Pro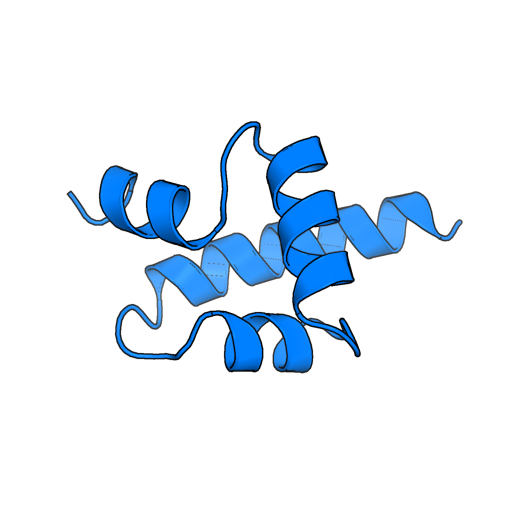tein AF-A0A352J3X8-F1 (afdb_monomer)

Secondary structure (DSSP, 8-state):
-HHHHHHHHHHHHHHHHHH-TTS-HHHHHHHTT-S-HHHHHHHHHHHHSS-HHHHHHHH--

Nearest PDB structures (foldseek):
  3oou-assembly1_A  TM=9.649E-01  e=1.938E-02  Listeria innocua
  3w6v-assembly1_A  TM=9.758E-01  e=5.210E-02  Streptomyces griseus
  1xs9-assembly1_A  TM=8.712E-01  e=4.915E-02  Escherichia coli
  7r3w-assembly4_D  TM=9.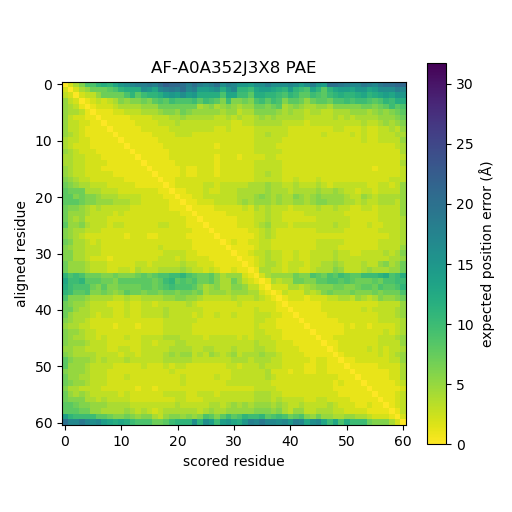107E-01  e=1.047E-01  Salmonella enterica subsp. enterica serovar Typhimurium
  7r3w-assembly3_C  TM=9.158E-01  e=2.505E-01  Salmonella enterica subsp. enterica serovar Typhimurium

pLDDT: mean 88.11, std 8.73, range [52.66, 94.44]

Solvent-accessible surface area (backbone atoms only — not comparable to full-atom values): 3528 Å² total; per-residue (Å²): 118,75,62,66,57,49,53,54,30,44,54,50,37,54,53,47,43,66,78,38,73,85,57,55,71,56,59,47,29,45,76,51,69,32,95,42,58,68,62,34,42,50,51,38,20,71,76,71,74,44,44,62,69,57,48,37,60,66,70,75,107

Radius of gyration: 10.46 Å; Cα contacts (8 Å, |Δi|>4): 51; chains: 1; bounding box: 28×17×30 Å

Structure (mmCIF, N/CA/C/O backbone):
data_AF-A0A352J3X8-F1
#
_entry.id   AF-A0A352J3X8-F1
#
loop_
_atom_site.group_PDB
_atom_site.id
_atom_site.type_symbol
_atom_site.label_atom_id
_atom_site.label_alt_id
_atom_site.label_comp_id
_atom_site.label_asym_id
_atom_site.label_entity_id
_atom_site.label_seq_id
_atom_site.pdbx_PDB_ins_code
_atom_site.Cartn_x
_atom_site.Cartn_y
_atom_site.Cartn_z
_atom_site.occupancy
_atom_site.B_iso_or_equiv
_atom_site.auth_seq_id
_atom_site.auth_comp_id
_atom_site.auth_asym_id
_atom_site.auth_atom_id
_atom_site.pdbx_PDB_model_num
ATOM 1 N N . PHE A 1 1 ? 5.282 -5.623 -21.484 1.00 52.66 1 PHE A N 1
ATOM 2 C CA . PHE A 1 1 ? 5.784 -6.475 -20.378 1.00 52.66 1 PHE A CA 1
ATOM 3 C C . PHE A 1 1 ? 5.662 -5.850 -18.985 1.00 52.66 1 PHE A C 1
ATOM 5 O O . PHE A 1 1 ? 5.113 -6.511 -18.117 1.00 52.66 1 PHE A O 1
ATOM 12 N N . LYS A 1 2 ? 6.116 -4.610 -18.727 1.00 62.25 2 LYS A N 1
ATOM 13 C CA . LYS A 1 2 ? 6.056 -4.011 -17.368 1.00 62.25 2 LYS A CA 1
ATOM 14 C C . LYS A 1 2 ? 4.636 -3.712 -16.844 1.00 62.25 2 LYS A C 1
ATOM 16 O O . LYS A 1 2 ? 4.441 -3.663 -15.632 1.00 62.25 2 LYS A O 1
ATOM 21 N N . GLU A 1 3 ? 3.668 -3.501 -17.735 1.00 69.12 3 GLU A N 1
ATOM 22 C CA . GLU A 1 3 ? 2.289 -3.151 -17.357 1.00 69.12 3 GLU A CA 1
ATOM 23 C C . GLU A 1 3 ? 1.529 -4.342 -16.766 1.00 69.12 3 GLU A C 1
ATOM 25 O O . GLU A 1 3 ? 1.067 -4.241 -15.639 1.00 69.12 3 GLU A O 1
ATOM 30 N N . TRP A 1 4 ? 1.559 -5.509 -17.419 1.00 75.62 4 TRP A N 1
ATOM 31 C CA . TRP A 1 4 ? 0.905 -6.728 -16.917 1.00 75.62 4 TRP A CA 1
ATOM 32 C C . TRP A 1 4 ? 1.367 -7.144 -15.509 1.00 75.62 4 TRP A C 1
ATOM 34 O O . TRP A 1 4 ? 0.559 -7.509 -14.658 1.00 75.62 4 TRP A O 1
ATOM 44 N N . ILE A 1 5 ? 2.669 -7.022 -15.222 1.00 81.94 5 ILE A N 1
ATOM 45 C CA . ILE A 1 5 ? 3.206 -7.282 -13.878 1.00 81.94 5 ILE A CA 1
ATOM 46 C C . ILE A 1 5 ? 2.689 -6.243 -12.875 1.00 81.94 5 ILE A C 1
ATOM 48 O O . ILE A 1 5 ? 2.442 -6.574 -11.721 1.00 81.94 5 ILE A O 1
ATOM 52 N N . SER A 1 6 ? 2.521 -4.986 -13.294 1.00 83.69 6 SER A N 1
ATOM 53 C CA . SER A 1 6 ? 1.970 -3.948 -12.418 1.00 83.69 6 SER A CA 1
ATOM 54 C C . SER A 1 6 ? 0.517 -4.246 -12.066 1.00 83.69 6 SER A C 1
ATOM 56 O O . SER A 1 6 ? 0.162 -4.127 -10.900 1.00 83.69 6 SER A O 1
ATOM 58 N N . ASP A 1 7 ? -0.289 -4.687 -13.029 1.00 86.12 7 ASP A N 1
ATOM 59 C CA . ASP A 1 7 ? -1.700 -5.011 -12.799 1.00 86.12 7 ASP A CA 1
ATOM 60 C C . ASP A 1 7 ? -1.858 -6.194 -11.837 1.00 86.12 7 ASP A C 1
ATOM 62 O O . ASP A 1 7 ? -2.643 -6.120 -10.893 1.00 86.12 7 ASP A O 1
ATOM 66 N N . LEU A 1 8 ? -1.029 -7.235 -11.986 1.00 90.00 8 LEU A N 1
ATOM 67 C CA . LEU A 1 8 ? -0.965 -8.345 -11.025 1.00 90.00 8 LEU A CA 1
ATOM 68 C C . LEU A 1 8 ? -0.604 -7.870 -9.610 1.00 90.00 8 LEU A C 1
ATOM 70 O O . LEU A 1 8 ? -1.205 -8.312 -8.632 1.00 90.00 8 LEU A O 1
ATOM 74 N N . ARG A 1 9 ? 0.346 -6.936 -9.484 1.00 91.19 9 ARG A N 1
ATOM 75 C CA . ARG A 1 9 ? 0.721 -6.354 -8.183 1.00 91.19 9 ARG A CA 1
ATOM 76 C C . ARG A 1 9 ? -0.402 -5.519 -7.577 1.00 91.19 9 ARG A C 1
ATOM 78 O O . ARG A 1 9 ? -0.564 -5.528 -6.361 1.00 91.19 9 ARG A O 1
ATOM 85 N N . ILE A 1 10 ? -1.176 -4.801 -8.395 1.00 92.12 10 ILE A N 1
ATOM 86 C CA . ILE A 1 10 ? -2.345 -4.052 -7.918 1.00 92.12 10 ILE A CA 1
ATOM 87 C C . ILE A 1 10 ? -3.444 -5.003 -7.440 1.00 92.12 10 ILE A C 1
ATOM 89 O O . ILE A 1 10 ? -4.010 -4.765 -6.374 1.00 92.12 10 ILE A O 1
ATOM 93 N N . ALA A 1 11 ? -3.706 -6.090 -8.168 1.00 92.62 11 ALA A N 1
ATOM 94 C CA . ALA A 1 11 ? -4.671 -7.104 -7.748 1.00 92.62 11 ALA A CA 1
ATOM 95 C C . ALA A 1 11 ? -4.282 -7.734 -6.398 1.00 92.62 11 ALA A C 1
ATOM 97 O O . ALA A 1 11 ? -5.113 -7.847 -5.496 1.00 92.62 11 ALA A O 1
ATOM 98 N N . GLU A 1 12 ? -3.001 -8.061 -6.205 1.00 94.00 12 GLU A N 1
ATOM 99 C CA . GLU A 1 12 ? -2.526 -8.562 -4.911 1.00 94.00 12 GLU A CA 1
ATOM 100 C C . GLU A 1 12 ? -2.600 -7.488 -3.814 1.00 94.00 12 GLU A C 1
ATOM 102 O O . GLU A 1 12 ? -2.983 -7.777 -2.680 1.00 94.00 12 GLU A O 1
ATOM 107 N N . ALA A 1 13 ? -2.324 -6.222 -4.143 1.00 94.38 13 ALA A N 1
ATOM 108 C CA . ALA A 1 13 ? -2.466 -5.125 -3.192 1.00 94.38 13 ALA A CA 1
ATOM 109 C C . ALA A 1 13 ? -3.916 -4.976 -2.713 1.00 94.38 13 ALA A C 1
ATOM 111 O O . ALA A 1 13 ? -4.135 -4.780 -1.522 1.00 94.38 13 ALA A O 1
ATOM 112 N N . GLN A 1 14 ? -4.907 -5.109 -3.601 1.00 94.00 14 GLN A N 1
ATOM 113 C CA . GLN A 1 14 ? -6.327 -5.121 -3.228 1.00 94.00 14 GLN A CA 1
ATOM 114 C C . GLN A 1 14 ? -6.641 -6.246 -2.238 1.00 94.00 14 GLN A C 1
ATOM 116 O O . GLN A 1 14 ? -7.285 -6.002 -1.216 1.00 94.00 14 GLN A O 1
ATOM 121 N N . ARG A 1 15 ? -6.132 -7.457 -2.492 1.00 94.44 15 ARG A N 1
ATOM 122 C CA . ARG A 1 15 ? -6.302 -8.603 -1.589 1.00 94.44 15 ARG A CA 1
ATOM 123 C C . ARG A 1 15 ? -5.736 -8.307 -0.200 1.00 94.44 15 ARG A C 1
ATOM 125 O O . ARG A 1 15 ? -6.451 -8.457 0.788 1.00 94.44 15 ARG A O 1
ATOM 132 N N . LEU A 1 16 ? -4.496 -7.816 -0.134 1.00 94.31 16 LEU A N 1
ATOM 133 C CA . LEU A 1 16 ? -3.823 -7.459 1.121 1.00 94.31 16 LEU A CA 1
ATOM 134 C C . LEU A 1 16 ? -4.518 -6.305 1.853 1.00 94.31 16 LEU A C 1
ATOM 136 O O . LEU A 1 16 ? -4.612 -6.313 3.078 1.00 94.31 16 LEU A O 1
ATOM 140 N N . LEU A 1 17 ? -5.040 -5.317 1.120 1.00 93.44 17 LEU A N 1
ATOM 141 C CA . LEU A 1 17 ? -5.773 -4.184 1.691 1.00 93.44 17 LEU A CA 1
ATOM 142 C C . LEU A 1 17 ? -7.039 -4.629 2.437 1.00 93.44 17 LEU A C 1
ATOM 144 O O . LEU A 1 17 ? -7.403 -3.955 3.404 1.00 93.44 17 LEU A O 1
ATOM 148 N N . LEU A 1 18 ? -7.674 -5.726 2.005 1.00 93.50 18 LEU A N 1
ATOM 149 C CA . LEU A 1 18 ? -8.855 -6.316 2.647 1.00 93.50 18 LEU A CA 1
ATOM 150 C C . LEU A 1 18 ? -8.496 -7.324 3.738 1.00 93.50 18 LEU A C 1
ATOM 152 O O . LEU A 1 18 ? -9.092 -7.289 4.812 1.00 93.50 18 LEU A O 1
ATOM 156 N N . SER A 1 19 ? -7.534 -8.216 3.484 1.00 93.69 19 SER A N 1
ATOM 157 C CA . SER A 1 19 ? -7.150 -9.248 4.455 1.00 93.69 19 SER A CA 1
ATOM 158 C C . SER A 1 19 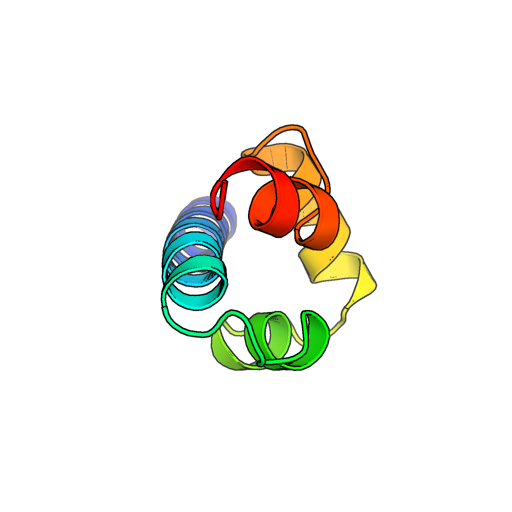? -6.393 -8.678 5.652 1.00 93.69 19 SER A C 1
ATOM 160 O O . SER A 1 19 ? -6.446 -9.240 6.742 1.00 93.69 19 SER A O 1
ATOM 162 N N . GLU A 1 20 ? -5.693 -7.558 5.462 1.00 92.7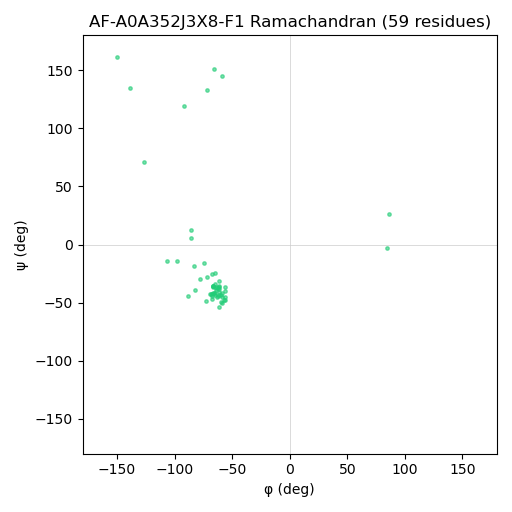5 20 GLU A N 1
ATOM 163 C CA . GLU A 1 20 ? -4.868 -6.921 6.484 1.00 92.75 20 GLU A CA 1
ATOM 164 C C . GLU A 1 20 ? -5.235 -5.436 6.674 1.00 92.75 20 GLU A C 1
ATOM 166 O O . GLU A 1 20 ? -4.468 -4.526 6.335 1.00 92.75 20 GLU A O 1
ATOM 171 N N . PRO A 1 21 ? -6.405 -5.140 7.266 1.00 87.56 21 PRO A N 1
ATOM 172 C CA . PRO A 1 21 ? -6.901 -3.769 7.399 1.00 87.56 21 PRO A CA 1
ATOM 173 C C . PRO A 1 21 ? -6.018 -2.887 8.298 1.00 87.56 21 PRO A C 1
ATOM 175 O O . PRO A 1 21 ? -6.012 -1.662 8.150 1.00 87.56 21 PRO A O 1
ATOM 178 N N . LYS A 1 22 ? -5.256 -3.506 9.212 1.00 90.94 22 LYS A N 1
ATOM 179 C CA . LYS A 1 22 ? -4.327 -2.835 10.136 1.00 90.94 22 LYS A CA 1
ATOM 180 C C . LYS A 1 22 ? -2.961 -2.539 9.512 1.00 90.94 22 LYS A C 1
ATOM 182 O O . LYS A 1 22 ? -2.244 -1.692 10.038 1.00 90.94 22 LYS A O 1
ATOM 187 N N . THR A 1 23 ? -2.605 -3.200 8.411 1.00 92.50 23 THR A N 1
ATOM 188 C CA . THR A 1 23 ? -1.290 -3.032 7.787 1.00 92.50 23 THR A CA 1
ATOM 189 C C . THR A 1 23 ? -1.210 -1.664 7.103 1.00 92.50 23 THR A C 1
ATOM 191 O O . THR A 1 23 ? -2.144 -1.269 6.392 1.00 92.50 23 THR A O 1
ATOM 194 N N . PRO A 1 24 ? -0.138 -0.889 7.303 1.00 92.56 24 PRO A N 1
ATOM 195 C CA . PRO A 1 24 ? 0.055 0.382 6.619 1.00 92.56 24 PRO A CA 1
ATOM 196 C C . PRO A 1 24 ? 0.071 0.246 5.086 1.00 92.56 24 PRO A C 1
ATOM 198 O O . PRO A 1 24 ? 0.566 -0.725 4.521 1.00 92.56 24 PRO A O 1
ATOM 201 N N . ILE A 1 25 ? -0.466 1.249 4.385 1.00 91.44 25 ILE A N 1
ATOM 202 C CA . ILE A 1 25 ? -0.561 1.250 2.912 1.00 91.44 25 ILE A CA 1
ATOM 203 C C . ILE A 1 25 ? 0.823 1.183 2.242 1.00 91.44 25 ILE A C 1
ATOM 205 O O . ILE A 1 25 ? 0.969 0.568 1.189 1.00 91.44 25 ILE A O 1
ATOM 209 N N . ASN A 1 26 ? 1.834 1.820 2.838 1.00 90.56 26 ASN A N 1
ATOM 210 C CA . ASN A 1 26 ? 3.220 1.772 2.364 1.00 90.56 26 ASN A CA 1
ATOM 211 C C . ASN A 1 26 ? 3.800 0.358 2.458 1.00 90.56 26 ASN A C 1
ATOM 213 O O . ASN A 1 26 ? 4.389 -0.102 1.489 1.00 90.56 26 ASN A O 1
ATOM 217 N N . GLU A 1 27 ? 3.560 -0.341 3.567 1.00 92.50 27 GLU A N 1
ATOM 218 C CA . GLU A 1 27 ? 4.043 -1.709 3.761 1.00 92.50 27 GLU A CA 1
ATOM 219 C C . GLU A 1 27 ? 3.403 -2.671 2.750 1.00 92.50 27 GLU A C 1
ATOM 221 O O . GLU A 1 27 ? 4.084 -3.512 2.171 1.00 92.50 27 GLU A O 1
ATOM 226 N N . ILE A 1 28 ? 2.111 -2.500 2.443 1.00 93.00 28 ILE A N 1
ATOM 227 C CA . ILE A 1 28 ? 1.466 -3.259 1.358 1.00 93.00 28 ILE A CA 1
ATOM 228 C C . ILE A 1 28 ? 2.128 -2.962 0.010 1.00 93.00 28 ILE A C 1
ATOM 230 O O . ILE A 1 28 ? 2.391 -3.890 -0.752 1.00 93.00 28 ILE A O 1
ATOM 234 N N . GLY A 1 29 ? 2.419 -1.690 -0.280 1.00 92.06 29 GLY A N 1
ATOM 235 C CA . GLY A 1 29 ? 3.130 -1.288 -1.494 1.00 92.06 29 GLY A CA 1
ATOM 236 C C . GLY A 1 29 ? 4.486 -1.984 -1.629 1.00 92.06 29 GLY A C 1
ATOM 237 O O . GLY A 1 29 ? 4.787 -2.534 -2.688 1.00 92.06 29 GLY A O 1
ATOM 238 N N . GLU A 1 30 ? 5.259 -2.030 -0.546 1.00 91.81 30 GLU A N 1
ATOM 239 C CA . GLU A 1 30 ? 6.552 -2.718 -0.488 1.00 91.81 30 GLU A CA 1
ATOM 240 C C . GLU A 1 30 ? 6.404 -4.231 -0.706 1.00 91.81 30 GLU A C 1
ATOM 242 O O . GLU A 1 30 ? 7.115 -4.804 -1.535 1.00 91.81 30 GLU A O 1
ATOM 247 N N . ARG A 1 31 ? 5.425 -4.873 -0.053 1.00 91.44 31 ARG A N 1
ATOM 248 C CA . ARG A 1 31 ? 5.161 -6.319 -0.185 1.00 91.44 31 ARG A CA 1
ATOM 249 C C . ARG A 1 31 ? 4.795 -6.741 -1.605 1.00 91.44 31 ARG A C 1
ATOM 251 O O . ARG A 1 31 ? 5.210 -7.808 -2.045 1.00 91.44 31 ARG A O 1
ATOM 258 N N . VAL A 1 32 ? 4.056 -5.910 -2.341 1.00 91.69 32 VAL A N 1
ATOM 259 C CA . VAL A 1 32 ? 3.723 -6.191 -3.749 1.00 91.69 32 VAL A CA 1
ATOM 260 C C . VAL A 1 32 ? 4.815 -5.722 -4.723 1.00 91.69 32 VAL A C 1
ATOM 262 O O . VAL A 1 32 ? 4.647 -5.805 -5.939 1.00 91.69 32 VAL A O 1
ATOM 265 N N . GLY A 1 33 ? 5.955 -5.233 -4.225 1.00 89.25 33 GLY A N 1
ATOM 266 C CA . GLY A 1 33 ? 7.120 -4.891 -5.041 1.00 89.25 33 GLY A CA 1
ATOM 267 C C . GLY A 1 33 ? 7.112 -3.479 -5.632 1.00 89.25 33 GLY A C 1
ATOM 268 O O . GLY A 1 33 ? 7.734 -3.256 -6.678 1.00 89.25 33 GLY A O 1
ATOM 269 N N . PHE A 1 34 ? 6.420 -2.523 -5.003 1.00 87.25 34 PHE A N 1
ATOM 270 C CA . PHE A 1 34 ? 6.631 -1.095 -5.249 1.00 87.25 34 PHE A CA 1
ATOM 271 C C . PHE A 1 34 ? 7.658 -0.537 -4.267 1.00 87.25 34 PHE A C 1
ATOM 273 O O . PHE A 1 34 ? 7.445 -0.523 -3.063 1.00 87.25 34 PHE A O 1
ATOM 280 N N . SER A 1 35 ? 8.760 -0.026 -4.809 1.00 78.56 35 SER A N 1
ATOM 281 C CA . SER A 1 35 ? 9.864 0.551 -4.031 1.00 78.56 35 SER A CA 1
ATOM 282 C C . SER A 1 35 ? 9.550 1.930 -3.444 1.00 78.56 35 SER A C 1
ATOM 284 O O . SER A 1 35 ? 10.282 2.409 -2.591 1.00 78.56 35 SER A O 1
ATOM 286 N N . ASP A 1 36 ? 8.500 2.592 -3.935 1.00 80.69 36 ASP A N 1
ATOM 287 C CA . ASP A 1 36 ? 8.140 3.953 -3.547 1.00 80.69 36 ASP A CA 1
ATOM 288 C C . ASP A 1 36 ? 6.617 4.096 -3.384 1.00 80.69 36 ASP A C 1
ATOM 290 O O . ASP A 1 36 ? 5.823 3.658 -4.231 1.00 80.69 36 ASP A O 1
ATOM 294 N N . LYS A 1 37 ? 6.212 4.749 -2.288 1.00 76.00 37 LYS A N 1
ATOM 295 C CA . LYS A 1 37 ? 4.811 4.966 -1.898 1.00 76.00 37 LYS A CA 1
ATOM 296 C C . LYS A 1 37 ? 4.025 5.803 -2.916 1.00 76.00 37 LYS A C 1
ATOM 298 O O . LYS A 1 37 ? 2.836 5.542 -3.134 1.00 76.00 37 LYS A O 1
ATOM 303 N N . GLY A 1 38 ? 4.654 6.808 -3.521 1.00 79.56 38 GLY A N 1
ATOM 304 C CA . GLY A 1 38 ? 4.065 7.661 -4.553 1.00 79.56 38 GLY A CA 1
ATOM 305 C C . GLY A 1 38 ? 3.820 6.895 -5.850 1.00 79.56 38 GLY A C 1
ATOM 306 O O . GLY A 1 38 ? 2.729 6.984 -6.423 1.00 79.56 38 GLY A O 1
ATOM 307 N N . ASN A 1 39 ? 4.777 6.057 -6.256 1.00 85.19 39 ASN A N 1
ATOM 308 C CA . ASN A 1 39 ? 4.622 5.174 -7.415 1.00 85.19 39 ASN A CA 1
ATOM 309 C C . ASN A 1 39 ? 3.491 4.157 -7.222 1.00 85.19 39 ASN A C 1
ATOM 311 O O . ASN A 1 39 ? 2.676 3.976 -8.132 1.00 85.19 39 ASN A O 1
ATOM 315 N N . PHE A 1 40 ? 3.404 3.532 -6.043 1.00 90.12 40 PHE A N 1
ATOM 316 C CA . PHE A 1 40 ? 2.304 2.623 -5.715 1.00 90.12 40 PHE A CA 1
ATOM 317 C C . PHE A 1 40 ? 0.952 3.336 -5.751 1.00 90.12 40 PHE A C 1
ATOM 319 O O . PHE A 1 40 ? 0.055 2.913 -6.475 1.00 90.12 40 PHE A O 1
ATOM 326 N N . SER A 1 41 ? 0.813 4.442 -5.015 1.00 90.62 41 SER A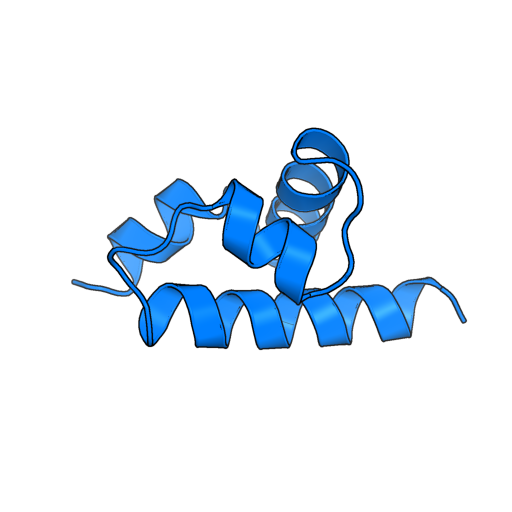 N 1
ATOM 327 C CA . SER A 1 41 ? -0.466 5.152 -4.886 1.00 90.62 41 SER A CA 1
ATOM 328 C C . SER A 1 41 ? -0.974 5.659 -6.235 1.00 90.62 41 SER A C 1
ATOM 330 O O . SER A 1 41 ? -2.168 5.561 -6.517 1.00 90.62 41 SER A O 1
ATOM 332 N N . THR A 1 42 ? -0.072 6.142 -7.093 1.00 90.50 42 THR A N 1
ATOM 333 C CA . THR A 1 42 ? -0.408 6.610 -8.445 1.00 90.50 42 TH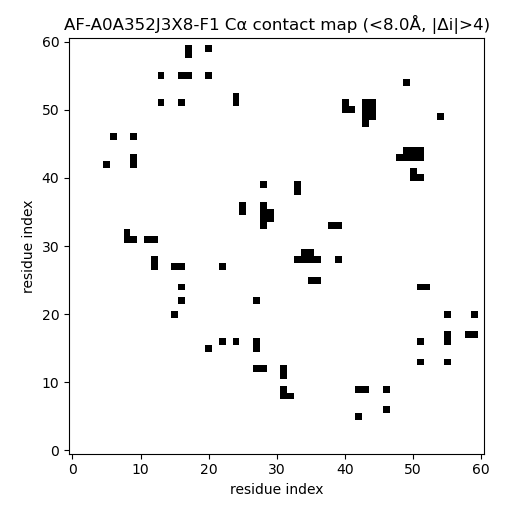R A CA 1
ATOM 334 C C . THR A 1 42 ? -0.855 5.456 -9.337 1.00 90.50 42 THR A C 1
ATOM 336 O O . THR A 1 42 ? -1.893 5.554 -9.988 1.00 90.50 42 THR A O 1
ATOM 339 N N . ARG A 1 43 ? -0.118 4.336 -9.350 1.00 90.81 43 ARG A N 1
ATOM 340 C CA . ARG A 1 43 ? -0.476 3.160 -10.162 1.00 90.81 43 ARG A CA 1
ATOM 341 C C . ARG A 1 43 ? -1.761 2.499 -9.689 1.00 90.81 43 ARG A C 1
ATOM 343 O O . ARG A 1 43 ? -2.603 2.171 -10.517 1.00 90.81 43 ARG A O 1
ATOM 350 N N . PHE A 1 44 ? -1.936 2.372 -8.379 1.00 92.94 44 PHE A N 1
ATOM 351 C CA . PHE A 1 44 ? -3.165 1.863 -7.789 1.00 92.94 44 PHE A CA 1
ATOM 352 C C . PHE A 1 44 ? -4.349 2.749 -8.171 1.00 92.94 44 PHE A C 1
ATOM 354 O O . PHE A 1 44 ? -5.334 2.252 -8.701 1.00 92.94 44 PHE A O 1
ATOM 361 N N . SER A 1 45 ? -4.229 4.069 -8.005 1.00 93.25 45 SER A N 1
ATOM 362 C CA . SER A 1 45 ? -5.306 4.998 -8.375 1.00 93.25 45 SER A CA 1
ATOM 363 C C . SER A 1 45 ? -5.605 4.970 -9.872 1.00 93.25 45 SER A C 1
ATOM 365 O O . SER A 1 45 ? -6.765 5.037 -10.256 1.00 93.25 45 SER A O 1
ATOM 367 N N . LYS A 1 46 ? -4.586 4.819 -10.726 1.00 91.50 46 LYS A N 1
ATOM 368 C CA . LYS A 1 46 ? -4.771 4.694 -12.178 1.00 91.50 46 LYS A CA 1
ATOM 369 C C . LYS A 1 46 ? -5.492 3.399 -12.570 1.00 91.50 46 LYS A C 1
ATOM 371 O O . LYS A 1 46 ? -6.256 3.408 -13.525 1.00 91.50 46 LYS A O 1
ATOM 376 N N . SER A 1 47 ? -5.239 2.307 -11.850 1.00 90.38 47 SER A N 1
ATOM 377 C CA . SER A 1 47 ? -5.829 0.990 -12.118 1.00 90.38 47 SER A CA 1
ATOM 378 C C . SER A 1 47 ? -7.240 0.846 -11.529 1.00 90.38 47 SER A C 1
ATOM 380 O O . SER A 1 47 ? -8.125 0.297 -12.173 1.00 90.38 47 SER A O 1
ATOM 382 N N . VAL A 1 48 ? -7.468 1.384 -10.327 1.00 91.00 48 VAL A N 1
ATOM 383 C CA . VAL A 1 48 ? -8.688 1.165 -9.526 1.00 91.00 48 VAL A CA 1
ATOM 384 C C . VAL A 1 48 ? -9.617 2.389 -9.509 1.00 91.00 48 VAL A C 1
ATOM 386 O O . VAL A 1 48 ? -10.772 2.300 -9.105 1.00 91.00 48 VAL A O 1
ATOM 389 N N . GLY A 1 49 ? -9.128 3.555 -9.936 1.00 93.38 49 GLY A N 1
ATOM 390 C CA . GLY A 1 49 ? -9.877 4.816 -9.977 1.00 93.38 49 GLY A CA 1
ATOM 391 C C . GLY A 1 49 ? -9.890 5.605 -8.663 1.00 93.38 49 GLY A C 1
ATOM 392 O O . GLY A 1 49 ? -10.433 6.706 -8.618 1.00 93.38 49 GLY A O 1
ATOM 393 N N . MET A 1 50 ? -9.294 5.085 -7.585 1.00 93.75 50 MET A N 1
ATOM 394 C CA . MET A 1 50 ? -9.230 5.758 -6.283 1.00 93.75 50 MET A CA 1
ATOM 395 C C . MET A 1 50 ? -7.977 5.368 -5.496 1.00 93.75 50 MET A C 1
ATOM 397 O O . MET A 1 50 ? -7.355 4.345 -5.775 1.00 93.75 50 MET A O 1
ATOM 401 N N . SER A 1 51 ? -7.607 6.167 -4.491 1.00 93.12 51 SER A N 1
ATOM 402 C CA . SER A 1 51 ? -6.414 5.897 -3.684 1.00 93.12 51 SER A CA 1
ATOM 403 C C . SER A 1 51 ? -6.552 4.607 -2.857 1.00 93.12 51 SER A C 1
ATOM 405 O O . SER A 1 51 ? -7.662 4.267 -2.441 1.00 93.12 51 SER A O 1
ATOM 407 N N . PRO A 1 52 ? -5.444 3.905 -2.542 1.00 92.81 52 PRO A N 1
ATOM 408 C CA . PRO A 1 52 ? -5.486 2.663 -1.763 1.00 92.81 52 PRO A CA 1
ATOM 409 C C . PRO A 1 52 ? -6.170 2.816 -0.396 1.00 92.81 52 PRO A C 1
ATOM 411 O O . PRO A 1 52 ? -6.871 1.918 0.064 1.00 92.81 52 PRO A O 1
ATOM 414 N N . SER A 1 53 ? -5.980 3.967 0.260 1.00 92.00 53 SER A N 1
ATOM 415 C CA . SER A 1 53 ? -6.590 4.267 1.558 1.00 92.00 53 SER A CA 1
ATOM 416 C C . SER A 1 53 ? -8.101 4.458 1.455 1.00 92.00 53 SER A C 1
ATOM 418 O O . SER A 1 53 ? -8.839 3.942 2.297 1.00 92.00 53 SER A O 1
ATOM 420 N N . LEU A 1 54 ? -8.567 5.171 0.423 1.00 92.38 54 LEU A N 1
ATOM 421 C CA . LEU A 1 54 ? -9.992 5.350 0.170 1.00 92.38 54 LEU A CA 1
ATOM 422 C C . LEU A 1 54 ? -10.637 4.024 -0.234 1.00 92.38 54 LEU A C 1
ATOM 424 O O . LEU A 1 54 ? -11.668 3.670 0.326 1.00 92.38 54 LEU A O 1
ATOM 428 N N . TRP A 1 55 ? -9.990 3.267 -1.123 1.00 94.38 55 TRP A N 1
ATOM 429 C CA . TRP A 1 55 ? -10.448 1.952 -1.565 1.00 94.38 55 TRP A CA 1
ATOM 430 C C . TRP A 1 55 ? -10.637 0.984 -0.397 1.00 94.38 55 TRP A C 1
ATOM 432 O O . TRP A 1 55 ? -11.695 0.374 -0.255 1.00 94.38 55 TRP A O 1
ATOM 442 N N . ARG A 1 56 ? -9.649 0.909 0.504 1.00 92.69 56 ARG A N 1
ATOM 443 C CA . ARG A 1 56 ? -9.753 0.107 1.728 1.00 92.69 56 ARG A CA 1
ATOM 444 C C . ARG A 1 56 ? -10.974 0.515 2.556 1.00 92.69 56 ARG A C 1
ATOM 446 O O . ARG A 1 56 ? -11.735 -0.339 2.992 1.00 92.69 56 ARG A O 1
ATOM 453 N N . LYS A 1 57 ? -11.173 1.818 2.778 1.00 91.19 57 LYS A N 1
ATOM 454 C CA . LYS A 1 57 ? -12.285 2.327 3.593 1.00 91.19 57 LYS A CA 1
ATOM 455 C C . LYS A 1 57 ? -13.655 2.039 2.970 1.00 91.19 57 LYS A C 1
ATOM 457 O O . LYS A 1 57 ? -14.614 1.842 3.709 1.00 91.19 57 LYS A O 1
ATOM 462 N N . THR A 1 58 ? -13.765 2.051 1.642 1.00 92.19 58 THR A N 1
ATOM 463 C CA . THR A 1 58 ? -15.034 1.799 0.944 1.00 92.19 58 THR A CA 1
ATOM 464 C C . T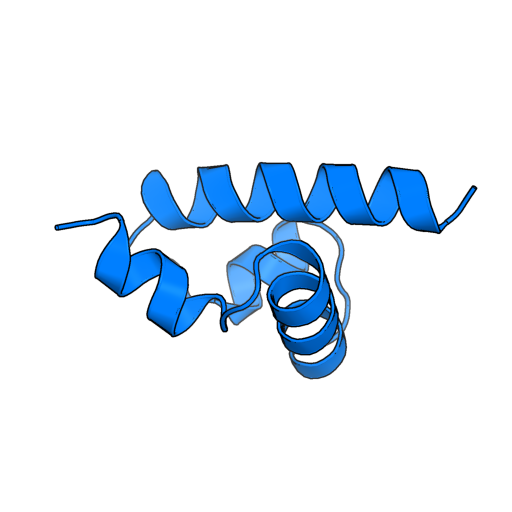HR A 1 58 ? -15.398 0.318 0.877 1.00 92.19 58 THR A C 1
ATOM 466 O O . THR A 1 58 ? -16.585 0.015 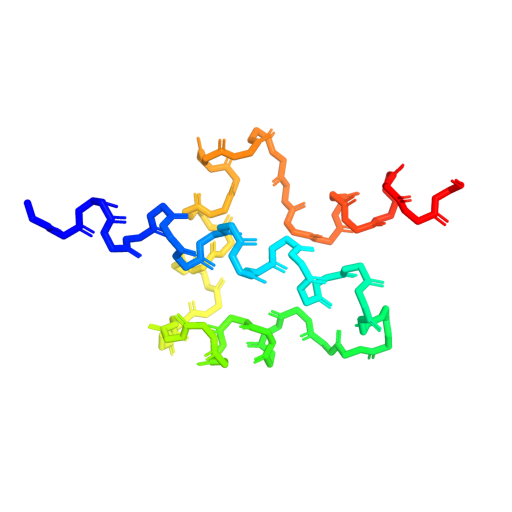0.880 1.00 92.19 58 THR A O 1
ATOM 469 N N . HIS A 1 59 ? -14.412 -0.585 0.856 1.00 88.88 59 HIS A N 1
ATOM 470 C CA . HIS A 1 59 ? -14.632 -2.030 0.698 1.00 88.88 59 HIS A CA 1
ATOM 471 C C . HIS A 1 59 ? -14.621 -2.822 2.016 1.00 88.88 59 HIS A C 1
ATOM 473 O O . HIS A 1 59 ? -15.063 -3.963 2.034 1.00 88.88 59 HIS A O 1
ATOM 479 N N .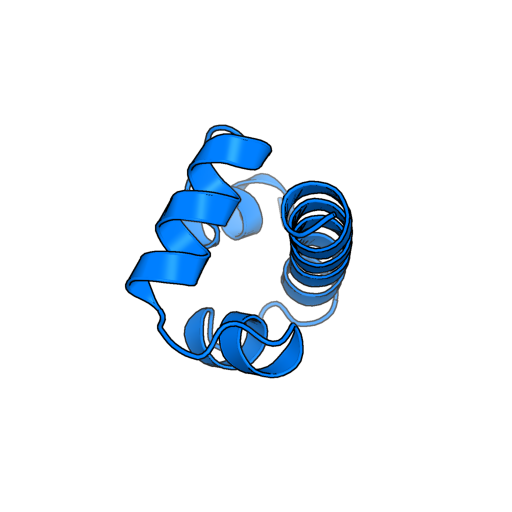 LEU A 1 60 ? -14.145 -2.237 3.121 1.00 82.69 60 LEU A N 1
ATOM 480 C CA . LEU A 1 60 ? -14.253 -2.817 4.471 1.00 82.69 60 LEU A CA 1
ATOM 481 C C . LEU A 1 60 ? -15.580 -2.479 5.179 1.00 82.69 60 LEU A C 1
ATOM 483 O O . LEU A 1 60 ? -15.670 -2.609 6.400 1.00 82.69 60 LEU A O 1
ATOM 487 N N . LYS A 1 61 ? -16.561 -1.954 4.443 1.00 58.00 61 LYS A N 1
ATOM 488 C CA . LYS A 1 61 ? -17.821 -1.454 4.990 1.00 58.00 61 LYS A CA 1
ATOM 489 C C . LYS A 1 61 ? -18.872 -2.549 5.108 1.00 58.00 61 LYS A C 1
ATOM 491 O O . LYS A 1 61 ? -18.900 -3.422 4.215 1.00 58.00 61 LYS A O 1
#

Foldseek 3Di:
DVLVLLLVLLVVLLVCLAVPVPDDSVVSCVVSPNPDSVVNQVSNCVNVVHGSNVSSVVVND

Mean predicted aligned error: 3.75 Å

Sequence (61 aa):
FKEWISDLRIAEAQRLLLSEPKTPINEIGERVGFSDKGNFSTRFSKSVGMSPSLWRKTHLK